Protein AF-A0A3N7D3X5-F1 (afdb_monomer_lite)

Foldseek 3Di:
DVVVVVVVVVVVVLVVLCVVQPPVRNLLSLLVVLLVQLVVLLVVLCVCCVPPVVSSVVSNVSSVVSNVSSCPCPPPPPLDFDPDPVQLVVCVVLVHHSRDSDRPDD

Radius of gyration: 21.01 Å; chains: 1; bounding box: 44×42×53 Å

Sequence (106 aa):
MFGILKNKLGIIAAKSLLSAYDTEELDAGKRIVSIIAGAYIFQRGIRAISKHPFLGIQETLLGGILLYNGAVGINKKIIRKPTELSDIRRNQIQGNDPDSAVPAFV

Structure (mmCIF, N/CA/C/O backbone):
data_AF-A0A3N7D3X5-F1
#
_entry.id   AF-A0A3N7D3X5-F1
#
loop_
_atom_site.group_PDB
_atom_site.id
_atom_site.type_symbol
_atom_site.label_atom_id
_atom_site.label_alt_id
_atom_site.label_comp_id
_atom_site.label_asym_id
_atom_site.label_entity_id
_atom_site.label_seq_id
_atom_site.pdbx_PDB_ins_code
_atom_site.Cartn_x
_atom_site.Cartn_y
_atom_site.Cartn_z
_atom_site.occupancy
_atom_site.B_iso_or_equiv
_atom_site.auth_seq_id
_atom_site.auth_comp_id
_atom_site.auth_asym_id
_atom_site.auth_atom_id
_atom_site.pdbx_PDB_model_num
ATOM 1 N N . MET A 1 1 ? -14.122 -26.709 11.574 1.00 48.88 1 MET A N 1
ATOM 2 C CA . MET A 1 1 ? -13.176 -27.185 10.529 1.00 48.88 1 MET A CA 1
ATOM 3 C C . MET A 1 1 ? -13.091 -26.282 9.289 1.00 48.88 1 MET A C 1
ATOM 5 O O . MET A 1 1 ? -11.998 -26.134 8.761 1.00 48.88 1 MET A O 1
ATOM 9 N N . PHE A 1 2 ? -14.165 -25.608 8.851 1.00 50.53 2 PHE A N 1
ATOM 10 C CA . PHE A 1 2 ? -14.157 -24.747 7.647 1.00 50.53 2 PHE A CA 1
ATOM 11 C C . PHE A 1 2 ? -13.205 -23.531 7.675 1.00 50.53 2 PHE A C 1
ATOM 13 O O . PHE A 1 2 ? -12.711 -23.124 6.626 1.00 50.53 2 PHE A O 1
ATOM 20 N N . GLY A 1 3 ? -12.906 -22.960 8.848 1.00 54.03 3 GLY A N 1
ATOM 21 C CA . GLY A 1 3 ? -11.979 -21.820 8.959 1.00 54.03 3 GLY A CA 1
ATOM 22 C C . GLY A 1 3 ? -10.525 -22.164 8.605 1.00 54.03 3 GLY A C 1
ATOM 23 O O . GLY A 1 3 ? -9.818 -21.350 8.020 1.00 54.03 3 GLY A O 1
ATOM 24 N N . ILE A 1 4 ? -10.099 -23.401 8.879 1.00 58.41 4 ILE A N 1
ATOM 25 C CA . ILE A 1 4 ? -8.727 -23.867 8.626 1.00 58.41 4 ILE A CA 1
ATOM 26 C C . ILE A 1 4 ? -8.487 -24.034 7.117 1.00 58.41 4 ILE A C 1
ATOM 28 O O . ILE A 1 4 ? -7.424 -23.672 6.615 1.00 58.41 4 ILE A O 1
ATOM 32 N N . LEU A 1 5 ? -9.495 -24.520 6.378 1.00 57.72 5 LEU A N 1
ATOM 33 C CA . LEU A 1 5 ? -9.431 -24.662 4.920 1.00 57.72 5 LEU A CA 1
ATOM 34 C C . LEU A 1 5 ? -9.363 -23.304 4.209 1.00 57.72 5 LEU A C 1
ATOM 36 O O . LEU A 1 5 ? -8.565 -23.141 3.289 1.00 57.72 5 LEU A O 1
ATOM 40 N N . LYS A 1 6 ? -10.151 -22.317 4.660 1.00 57.66 6 LYS A N 1
ATOM 41 C CA . LYS A 1 6 ? -10.127 -20.953 4.104 1.00 57.66 6 LYS A CA 1
ATOM 42 C C . LYS A 1 6 ? -8.774 -20.275 4.317 1.00 57.66 6 LYS A C 1
ATOM 44 O O . LYS A 1 6 ? -8.252 -19.671 3.386 1.00 57.66 6 LYS A O 1
ATOM 49 N N . ASN A 1 7 ? -8.174 -20.444 5.496 1.00 57.91 7 ASN A N 1
ATOM 50 C CA . ASN A 1 7 ? -6.838 -19.918 5.776 1.00 57.91 7 ASN A CA 1
ATOM 51 C C . ASN A 1 7 ? -5.770 -20.583 4.903 1.00 57.91 7 ASN A C 1
ATOM 53 O O . ASN A 1 7 ? -4.931 -19.886 4.343 1.00 57.91 7 ASN A O 1
ATOM 57 N N . LYS A 1 8 ? -5.823 -21.909 4.713 1.00 63.59 8 LYS A N 1
ATOM 58 C CA . LYS A 1 8 ? -4.892 -22.601 3.807 1.00 63.59 8 LYS A CA 1
ATOM 59 C C . LYS A 1 8 ? -5.045 -22.144 2.357 1.00 63.59 8 LYS A C 1
ATOM 61 O O . LYS A 1 8 ? -4.035 -21.892 1.714 1.00 63.59 8 LYS A O 1
ATOM 66 N N . LEU A 1 9 ? -6.273 -21.983 1.862 1.00 67.75 9 LEU A N 1
ATOM 67 C CA . LEU A 1 9 ? -6.528 -21.473 0.510 1.00 67.75 9 LEU A CA 1
ATOM 68 C C . LEU A 1 9 ? -6.047 -20.029 0.336 1.00 67.75 9 LEU A C 1
ATOM 70 O O . LEU A 1 9 ? -5.400 -19.729 -0.660 1.00 67.75 9 LEU A O 1
ATOM 74 N N . GLY A 1 10 ? -6.292 -19.160 1.320 1.00 70.31 10 GLY A N 1
ATOM 75 C CA . GLY A 1 10 ? -5.798 -17.783 1.305 1.00 70.31 10 GLY A CA 1
ATOM 76 C C . GLY A 1 10 ? -4.270 -17.707 1.303 1.00 70.31 10 GLY A C 1
ATOM 77 O O . GLY A 1 10 ? -3.696 -16.947 0.532 1.00 70.31 10 GLY A O 1
ATOM 78 N N . ILE A 1 11 ? -3.602 -18.545 2.102 1.00 70.50 11 ILE A N 1
ATOM 79 C CA . ILE A 1 11 ? -2.135 -18.626 2.149 1.00 70.50 11 ILE A CA 1
ATOM 80 C C . ILE A 1 11 ? -1.573 -19.187 0.839 1.00 70.50 11 ILE A C 1
ATOM 82 O O . ILE A 1 11 ? -0.569 -18.682 0.351 1.00 70.50 11 ILE A O 1
ATOM 86 N N . ILE A 1 12 ? -2.210 -20.199 0.247 1.00 71.12 12 ILE A N 1
ATOM 87 C CA . ILE A 1 12 ? -1.778 -20.786 -1.030 1.00 71.12 12 ILE A CA 1
ATOM 88 C C . ILE A 1 12 ? -1.966 -19.788 -2.176 1.00 71.12 12 ILE A C 1
ATOM 90 O O . ILE A 1 12 ? -1.053 -19.622 -2.977 1.00 71.12 12 ILE A O 1
ATOM 94 N N . ALA A 1 13 ? -3.091 -19.072 -2.222 1.00 68.50 13 ALA A N 1
ATOM 95 C CA . ALA A 1 13 ? -3.331 -18.024 -3.211 1.00 68.50 13 ALA A CA 1
ATOM 96 C C . ALA A 1 13 ? -2.344 -16.858 -3.048 1.00 68.50 13 ALA A C 1
ATOM 98 O O . ALA A 1 13 ? -1.743 -16.424 -4.026 1.00 68.50 13 ALA A O 1
ATOM 99 N N . ALA A 1 14 ? -2.099 -16.408 -1.813 1.00 63.94 14 ALA A N 1
ATOM 100 C CA . ALA A 1 14 ? -1.104 -15.379 -1.525 1.00 63.94 14 ALA A CA 1
ATOM 101 C C . ALA A 1 14 ? 0.309 -15.830 -1.916 1.00 63.94 14 ALA A C 1
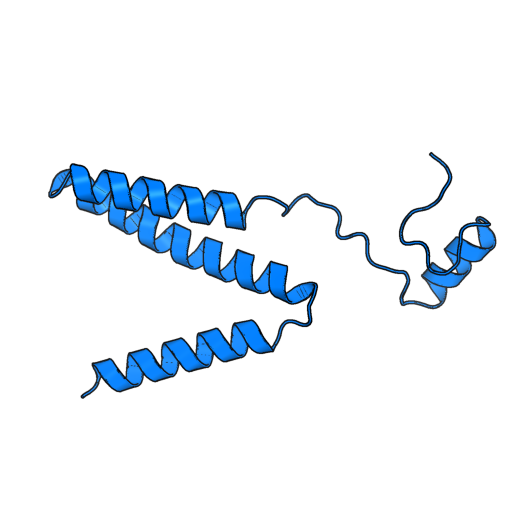ATOM 103 O O . ALA A 1 14 ? 1.052 -15.070 -2.525 1.00 63.94 14 ALA A O 1
ATOM 104 N N . LYS A 1 15 ? 0.674 -17.083 -1.624 1.00 65.00 15 LYS A N 1
ATOM 105 C CA . LYS A 1 15 ? 1.976 -17.653 -1.983 1.00 65.00 15 LYS A CA 1
ATOM 106 C C . LYS A 1 15 ? 2.124 -17.835 -3.495 1.00 65.00 15 LYS A C 1
ATOM 108 O O . LYS A 1 15 ? 3.202 -17.588 -4.013 1.00 65.00 15 LYS A O 1
ATOM 113 N N . SER A 1 16 ? 1.058 -18.212 -4.200 1.00 62.97 16 SER A N 1
ATOM 114 C CA . SER A 1 16 ? 1.037 -18.304 -5.665 1.00 62.97 16 SER A CA 1
ATOM 115 C C . SER A 1 16 ? 1.165 -16.930 -6.320 1.00 62.97 16 SER A C 1
ATOM 117 O O . SER A 1 16 ? 1.892 -16.798 -7.295 1.00 62.97 16 SER A O 1
ATOM 119 N N . LEU A 1 17 ? 0.510 -15.904 -5.765 1.00 59.72 17 LEU A N 1
ATOM 120 C CA . LEU A 1 17 ? 0.657 -14.518 -6.216 1.00 59.72 17 LEU A CA 1
ATOM 121 C C . LEU A 1 17 ? 2.061 -13.974 -5.932 1.00 59.72 17 LEU A C 1
ATOM 123 O O . LEU A 1 17 ? 2.624 -13.293 -6.774 1.00 59.72 17 LEU A O 1
ATOM 127 N N . LEU A 1 18 ? 2.653 -14.295 -4.778 1.00 55.75 18 LEU A N 1
ATOM 128 C CA . LEU A 1 18 ? 4.023 -13.886 -4.453 1.00 55.75 18 LEU A CA 1
ATOM 129 C C . LEU A 1 18 ? 5.090 -14.644 -5.253 1.00 55.75 18 LEU A C 1
ATOM 131 O O . LEU A 1 18 ? 6.148 -14.087 -5.510 1.00 55.75 18 LEU A O 1
ATOM 135 N N . SER A 1 19 ? 4.843 -15.908 -5.603 1.00 55.50 19 SER A N 1
ATOM 136 C CA . SER A 1 19 ? 5.818 -16.771 -6.282 1.00 55.50 19 SER A CA 1
ATOM 137 C C . SER A 1 19 ? 5.783 -16.655 -7.805 1.00 55.50 19 SER A C 1
ATOM 139 O O . SER A 1 19 ? 6.699 -17.155 -8.448 1.00 55.50 19 SER A O 1
ATOM 141 N N . ALA A 1 20 ? 4.743 -16.044 -8.377 1.00 53.78 20 ALA A N 1
ATOM 142 C CA . ALA A 1 20 ? 4.632 -15.808 -9.816 1.00 53.78 20 ALA A CA 1
ATOM 143 C C . ALA A 1 20 ? 5.412 -14.570 -10.293 1.00 53.78 20 ALA A C 1
ATOM 145 O O . ALA A 1 20 ? 5.463 -14.336 -11.490 1.00 53.78 20 ALA A O 1
ATOM 146 N N . TYR A 1 21 ? 5.981 -13.791 -9.368 1.00 49.00 21 TYR A N 1
ATOM 147 C CA . TYR A 1 21 ? 6.551 -12.479 -9.643 1.00 49.00 21 TYR A CA 1
ATOM 148 C C . TYR A 1 21 ? 8.086 -12.498 -9.440 1.00 49.00 21 TYR A C 1
ATOM 150 O O . TYR A 1 21 ? 8.577 -12.494 -8.309 1.00 49.00 21 TYR A O 1
ATOM 158 N N . ASP A 1 22 ? 8.845 -12.541 -10.541 1.00 45.25 22 ASP A N 1
ATOM 159 C CA . ASP A 1 22 ? 10.318 -12.618 -10.583 1.00 45.25 22 ASP A CA 1
ATOM 160 C C . ASP A 1 22 ? 10.974 -11.312 -10.096 1.00 45.25 22 ASP A C 1
ATOM 162 O O . ASP A 1 22 ? 10.743 -10.267 -10.672 1.00 45.25 22 ASP A O 1
ATOM 166 N N . THR A 1 23 ? 11.791 -11.352 -9.039 1.00 53.66 23 THR A N 1
ATOM 167 C CA . THR A 1 23 ? 12.599 -10.272 -8.395 1.00 53.66 23 THR A CA 1
ATOM 168 C C . THR A 1 23 ? 12.260 -8.763 -8.592 1.00 53.66 23 THR A C 1
ATOM 170 O O . THR A 1 23 ? 12.081 -8.094 -7.574 1.00 53.66 23 THR A O 1
ATOM 173 N N . GLU A 1 24 ? 12.140 -8.193 -9.800 1.00 52.06 24 GLU A N 1
ATOM 174 C CA . GLU A 1 24 ? 11.534 -6.857 -10.044 1.00 52.06 24 GLU A CA 1
ATOM 175 C C . GLU A 1 24 ? 10.009 -6.852 -9.852 1.00 52.06 24 GLU A C 1
ATOM 177 O O . GLU A 1 24 ? 9.412 -5.941 -9.277 1.00 52.06 24 GLU A O 1
ATOM 182 N N . GLU A 1 25 ? 9.372 -7.916 -10.308 1.00 53.25 25 GLU A N 1
ATOM 183 C CA . GLU A 1 25 ? 7.954 -8.174 -10.197 1.00 53.25 25 GLU A CA 1
ATOM 184 C C . GLU A 1 25 ? 7.558 -8.418 -8.721 1.00 53.25 25 GLU A C 1
ATOM 186 O O . GLU A 1 25 ? 6.464 -8.045 -8.282 1.00 53.25 25 GLU A O 1
ATOM 191 N N . LEU A 1 26 ? 8.470 -8.942 -7.894 1.00 54.44 26 LEU A N 1
ATOM 192 C CA . LEU A 1 26 ? 8.240 -9.148 -6.460 1.00 54.44 26 LEU A CA 1
ATOM 193 C C . LEU A 1 26 ? 7.869 -7.835 -5.736 1.00 54.44 26 LEU A C 1
ATOM 195 O O . LEU A 1 26 ? 7.127 -7.855 -4.750 1.00 54.44 26 LEU A O 1
ATOM 199 N N . ASP A 1 27 ? 8.354 -6.688 -6.225 1.00 70.25 27 ASP A N 1
ATOM 200 C CA . ASP A 1 27 ? 7.979 -5.366 -5.713 1.00 70.25 27 ASP A CA 1
ATOM 201 C C . ASP A 1 27 ? 6.542 -4.989 -6.116 1.00 70.25 27 ASP A C 1
ATOM 203 O O . ASP A 1 27 ? 5.770 -4.492 -5.295 1.00 70.25 27 ASP A O 1
ATOM 207 N N . ALA A 1 28 ? 6.124 -5.323 -7.342 1.00 73.81 28 ALA A N 1
ATOM 208 C CA . ALA A 1 28 ? 4.748 -5.132 -7.802 1.00 73.81 28 ALA A CA 1
ATOM 209 C C . ALA A 1 28 ? 3.751 -6.009 -7.023 1.00 73.81 28 ALA A C 1
ATOM 211 O O . ALA A 1 28 ? 2.718 -5.513 -6.567 1.00 73.81 28 ALA A O 1
ATOM 212 N N . GLY A 1 29 ? 4.082 -7.283 -6.786 1.00 77.50 29 GLY A N 1
ATOM 213 C CA . GLY A 1 29 ? 3.265 -8.189 -5.974 1.00 77.50 29 GLY A CA 1
ATOM 214 C C . GLY A 1 29 ? 3.088 -7.688 -4.536 1.00 77.50 29 GLY A C 1
ATOM 215 O O . GLY A 1 29 ? 1.967 -7.638 -4.021 1.00 77.50 29 GLY A O 1
ATOM 216 N N . LYS A 1 30 ? 4.172 -7.222 -3.898 1.00 79.88 30 LYS A N 1
ATOM 217 C CA . LYS A 1 30 ? 4.119 -6.601 -2.561 1.00 79.88 30 LYS A CA 1
ATOM 218 C C . LYS A 1 30 ? 3.228 -5.362 -2.536 1.00 79.88 30 LYS A C 1
ATOM 220 O O . LYS A 1 30 ? 2.443 -5.208 -1.601 1.00 79.88 30 LYS A O 1
ATOM 225 N N . ARG A 1 31 ? 3.299 -4.507 -3.562 1.00 83.25 31 ARG A N 1
ATOM 226 C CA . ARG A 1 31 ? 2.443 -3.316 -3.676 1.00 83.25 31 ARG A CA 1
ATOM 227 C C . ARG A 1 31 ? 0.972 -3.686 -3.787 1.00 83.25 31 ARG A C 1
ATOM 229 O O . ARG A 1 31 ? 0.166 -3.131 -3.048 1.00 83.25 31 ARG A O 1
ATOM 236 N N . ILE A 1 32 ? 0.622 -4.654 -4.636 1.00 86.56 32 ILE A N 1
ATOM 237 C CA . ILE A 1 32 ? -0.766 -5.118 -4.795 1.00 86.56 32 ILE A CA 1
ATOM 238 C C . ILE A 1 32 ? -1.312 -5.633 -3.461 1.00 86.56 32 ILE A C 1
ATOM 240 O O . ILE A 1 32 ? -2.391 -5.220 -3.031 1.00 86.56 32 ILE A O 1
ATOM 244 N N . VAL A 1 33 ? -0.551 -6.482 -2.766 1.00 88.94 33 VAL A N 1
ATOM 245 C CA . VAL A 1 33 ? -0.950 -6.997 -1.449 1.00 88.94 33 VAL A CA 1
ATOM 246 C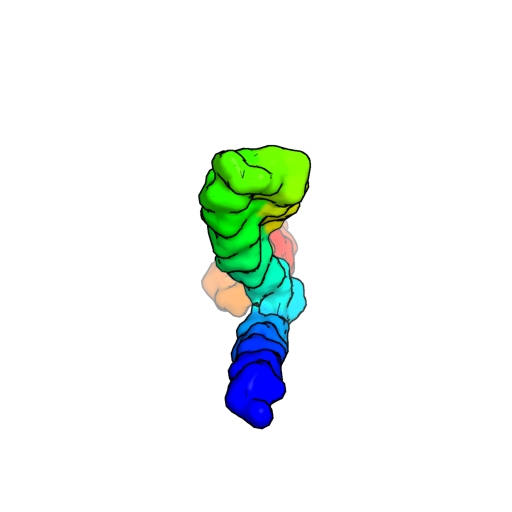 C . VAL A 1 33 ? -1.092 -5.858 -0.436 1.00 88.94 33 VAL A C 1
ATOM 248 O O . VAL A 1 33 ? -2.078 -5.826 0.298 1.00 88.94 33 VAL A O 1
ATOM 251 N N . SER A 1 34 ? -0.164 -4.896 -0.427 1.00 89.75 34 SER A N 1
ATOM 252 C CA . SER A 1 34 ? -0.213 -3.726 0.458 1.00 89.75 34 SER A CA 1
ATOM 253 C C . SER A 1 34 ? -1.439 -2.850 0.192 1.00 89.75 34 SER A C 1
ATOM 255 O O . SER A 1 34 ? -2.086 -2.407 1.136 1.00 89.75 34 SER A O 1
ATOM 257 N N . ILE A 1 35 ? -1.816 -2.649 -1.075 1.00 90.69 35 ILE A N 1
ATOM 258 C CA . ILE A 1 35 ? -3.007 -1.879 -1.453 1.00 90.69 35 ILE A CA 1
ATOM 259 C C . ILE A 1 35 ? -4.279 -2.597 -0.995 1.00 90.69 35 ILE A C 1
ATOM 261 O O . ILE A 1 35 ? -5.130 -1.981 -0.356 1.00 90.69 35 ILE A O 1
ATOM 265 N N . ILE A 1 36 ? -4.406 -3.898 -1.278 1.00 92.62 36 ILE A N 1
ATOM 266 C CA . ILE A 1 36 ? -5.597 -4.680 -0.915 1.00 92.62 36 ILE A CA 1
ATOM 267 C C . ILE A 1 36 ? -5.747 -4.756 0.610 1.00 92.62 36 ILE A C 1
ATOM 269 O O . ILE A 1 36 ? -6.819 -4.465 1.147 1.00 92.62 36 ILE A O 1
ATOM 273 N N . ALA A 1 37 ? -4.673 -5.115 1.318 1.00 92.06 37 ALA A N 1
ATOM 274 C CA . ALA A 1 37 ? -4.675 -5.186 2.776 1.00 92.06 37 ALA A CA 1
ATOM 275 C C . ALA A 1 37 ? -4.913 -3.805 3.401 1.00 92.06 37 ALA A C 1
ATOM 277 O O . ALA A 1 37 ? -5.726 -3.676 4.316 1.00 92.06 37 ALA A O 1
ATOM 278 N N . GLY A 1 38 ? -4.255 -2.773 2.870 1.00 95.19 38 GLY A N 1
ATOM 279 C CA . GLY A 1 38 ? -4.405 -1.390 3.302 1.00 95.19 38 GLY A CA 1
ATOM 280 C C . GLY A 1 38 ? -5.840 -0.895 3.162 1.00 95.19 38 GLY A C 1
ATOM 281 O O . GLY A 1 38 ? -6.401 -0.413 4.140 1.00 95.19 38 GLY A O 1
ATOM 282 N N . ALA A 1 39 ? -6.476 -1.098 2.006 1.00 95.81 39 ALA A N 1
ATOM 283 C CA . ALA A 1 39 ? -7.864 -0.701 1.767 1.00 95.81 39 ALA A CA 1
ATOM 284 C C . ALA A 1 39 ? -8.837 -1.390 2.736 1.00 95.81 39 ALA A C 1
ATOM 286 O O . ALA A 1 39 ? -9.692 -0.730 3.333 1.00 95.81 39 ALA A O 1
ATOM 287 N N . TYR A 1 40 ? -8.678 -2.702 2.940 1.00 95.62 40 TYR A N 1
ATOM 288 C CA . TYR A 1 40 ? -9.522 -3.466 3.857 1.00 95.62 40 TYR A CA 1
ATOM 289 C C . TYR A 1 40 ? -9.374 -2.997 5.312 1.00 95.62 40 TYR A C 1
ATOM 291 O O . TYR A 1 40 ? -10.374 -2.735 5.986 1.00 95.62 40 TYR A O 1
ATOM 299 N N . ILE A 1 41 ? -8.134 -2.866 5.798 1.00 93.88 41 ILE A N 1
ATOM 300 C CA . ILE A 1 41 ? -7.845 -2.441 7.175 1.00 93.88 41 ILE A CA 1
ATOM 301 C C . ILE A 1 41 ? -8.290 -0.990 7.393 1.00 93.88 41 ILE A C 1
ATOM 303 O O . ILE A 1 41 ? -8.905 -0.693 8.413 1.00 93.88 41 ILE A O 1
ATOM 307 N N . PHE A 1 42 ? -8.063 -0.105 6.421 1.00 95.12 42 PHE A N 1
ATOM 308 C CA . PHE A 1 42 ? -8.473 1.298 6.485 1.00 95.12 42 PHE A CA 1
ATOM 309 C C . PHE A 1 42 ? -9.996 1.442 6.587 1.00 95.12 42 PHE A C 1
ATOM 311 O O . PHE A 1 42 ? -10.508 2.112 7.484 1.00 95.12 42 PHE A O 1
ATOM 318 N N . GLN A 1 43 ? -10.739 0.750 5.715 1.00 96.06 43 GLN A N 1
ATOM 319 C CA . GLN A 1 43 ? -12.203 0.734 5.743 1.00 96.06 43 GLN A CA 1
ATOM 320 C C . GLN A 1 43 ? -12.738 0.179 7.069 1.00 96.06 43 GLN A C 1
ATOM 322 O O . GLN A 1 43 ? -13.709 0.704 7.624 1.00 96.06 43 GLN A O 1
ATOM 327 N N . ARG A 1 44 ? -12.127 -0.898 7.576 1.00 95.12 44 ARG A N 1
ATOM 328 C CA . ARG A 1 44 ? -12.484 -1.496 8.864 1.00 95.12 44 ARG A CA 1
ATOM 329 C C . ARG A 1 44 ? -12.224 -0.525 10.020 1.00 95.12 44 ARG A C 1
ATOM 331 O O . ARG A 1 44 ? -13.123 -0.346 10.840 1.00 95.12 44 ARG A O 1
ATOM 338 N N . GLY A 1 45 ? -11.072 0.144 10.024 1.00 93.81 45 GLY A N 1
ATOM 339 C CA . GLY A 1 45 ? -10.702 1.144 11.022 1.00 93.81 45 GLY A CA 1
ATOM 340 C C . GLY A 1 45 ? -11.709 2.287 11.089 1.00 93.81 45 GLY A C 1
ATOM 341 O O . GLY A 1 45 ? -12.255 2.546 12.159 1.00 93.81 45 GLY A O 1
ATOM 342 N N . ILE A 1 46 ? -12.067 2.877 9.940 1.00 95.81 46 ILE A N 1
ATOM 343 C CA . ILE A 1 46 ? -13.083 3.943 9.861 1.00 95.81 46 ILE A CA 1
ATOM 344 C C . ILE A 1 46 ? -14.413 3.494 10.476 1.00 95.81 46 ILE A C 1
ATOM 346 O O . ILE A 1 46 ? -15.019 4.223 11.260 1.00 95.81 46 ILE A O 1
ATOM 350 N N . ARG A 1 47 ? -14.869 2.273 10.163 1.00 95.06 47 ARG A N 1
ATOM 351 C CA . ARG A 1 47 ? -16.111 1.722 10.733 1.00 95.06 47 ARG A CA 1
ATOM 352 C C . ARG A 1 47 ? -16.005 1.506 12.246 1.00 95.06 47 ARG A C 1
ATOM 354 O O . ARG A 1 47 ? -16.986 1.716 12.961 1.00 95.06 47 ARG A O 1
ATOM 361 N N . ALA A 1 48 ? -14.833 1.101 12.731 1.00 94.62 48 ALA A N 1
ATOM 362 C CA . ALA A 1 48 ? -14.582 0.810 14.137 1.00 94.62 48 ALA A CA 1
ATOM 363 C C . ALA A 1 48 ? -14.444 2.066 15.015 1.00 94.62 48 ALA A C 1
ATOM 365 O O . ALA A 1 48 ? -14.757 1.972 16.201 1.00 94.62 48 ALA A O 1
ATOM 366 N N . ILE A 1 49 ? -14.066 3.232 14.465 1.00 93.38 49 ILE A N 1
ATOM 367 C CA . ILE A 1 49 ? -13.883 4.487 15.232 1.00 93.38 49 ILE A CA 1
ATOM 368 C C . ILE A 1 49 ? -15.115 4.831 16.080 1.00 93.38 49 ILE A C 1
ATOM 370 O O . ILE A 1 49 ? -14.975 5.238 17.229 1.00 93.38 49 ILE A O 1
ATOM 374 N N . SER A 1 50 ? -16.319 4.614 15.542 1.00 93.38 50 SER A N 1
ATOM 375 C CA . SER A 1 50 ? -17.581 4.913 16.237 1.00 93.38 50 SER A CA 1
ATOM 376 C C . SER A 1 50 ? -17.788 4.124 17.538 1.00 93.38 50 SER A C 1
ATOM 378 O O . SER A 1 50 ? -18.451 4.613 18.448 1.00 93.38 50 SER A O 1
ATOM 380 N N . LYS A 1 51 ? -17.237 2.906 17.634 1.00 94.94 51 LYS A N 1
ATOM 381 C CA . LYS A 1 51 ? -17.424 1.998 18.782 1.00 94.94 51 LYS A CA 1
ATOM 382 C C . LYS A 1 51 ? -16.172 1.877 19.644 1.00 94.94 51 LYS A C 1
ATOM 384 O O . LYS A 1 51 ? -16.258 1.790 20.863 1.00 94.94 51 LYS A O 1
ATOM 389 N N . HIS A 1 52 ? -15.010 1.857 19.002 1.00 95.12 52 HIS A N 1
ATOM 390 C CA . HIS A 1 52 ? -13.705 1.673 19.621 1.00 95.12 52 HIS A CA 1
ATOM 391 C C . HIS A 1 52 ? -12.741 2.714 19.039 1.00 95.12 52 HIS A C 1
ATOM 393 O O . HIS A 1 52 ? -11.966 2.386 18.141 1.00 95.12 52 HIS A O 1
ATOM 399 N N . PRO A 1 53 ? -12.778 3.971 19.518 1.00 92.38 53 PRO A N 1
ATOM 400 C CA . PRO A 1 53 ? -12.076 5.084 18.878 1.00 92.38 53 PRO A CA 1
ATOM 401 C C . PRO A 1 53 ? -10.563 4.868 18.809 1.00 92.38 53 PRO A C 1
ATOM 403 O O . PRO A 1 53 ? -9.979 5.017 17.742 1.00 92.38 53 PRO A O 1
ATOM 406 N N . PHE A 1 54 ? -9.930 4.425 19.900 1.00 95.44 54 PHE A N 1
ATOM 407 C CA . PHE A 1 54 ? -8.488 4.149 19.913 1.00 95.44 54 PHE A CA 1
ATOM 408 C C . PHE A 1 54 ? -8.084 3.061 18.911 1.00 95.44 54 PHE A C 1
ATOM 410 O O . PHE A 1 54 ? -7.147 3.250 18.138 1.00 95.44 54 PHE A O 1
ATOM 417 N N . LEU A 1 55 ? -8.809 1.941 18.892 1.00 92.75 55 LEU A N 1
ATOM 418 C CA . LEU A 1 55 ? -8.512 0.818 18.001 1.00 92.75 55 LEU A CA 1
ATOM 419 C C . LEU A 1 55 ? -8.813 1.177 16.538 1.00 92.75 55 LEU A C 1
ATOM 421 O O . LEU A 1 55 ? -8.020 0.879 15.652 1.00 92.75 55 LEU A O 1
ATOM 425 N N . GLY A 1 56 ? -9.912 1.890 16.292 1.00 93.75 56 GLY A N 1
ATOM 426 C CA . GLY A 1 56 ? -10.277 2.385 14.968 1.00 93.75 56 GLY A CA 1
ATOM 427 C C . GLY A 1 56 ? -9.259 3.378 14.407 1.00 93.75 56 GLY A C 1
ATOM 428 O O . GLY A 1 56 ? -8.918 3.287 13.230 1.00 93.75 56 GLY A O 1
ATOM 429 N N . ILE A 1 57 ? -8.713 4.278 15.233 1.00 96.06 57 ILE A N 1
ATOM 430 C CA . ILE A 1 57 ? -7.633 5.192 14.828 1.00 96.06 57 ILE A CA 1
ATOM 431 C C . ILE A 1 57 ? -6.369 4.404 14.465 1.00 96.06 57 ILE A C 1
ATOM 433 O O . ILE A 1 57 ? -5.782 4.662 13.417 1.00 96.06 57 ILE A O 1
ATOM 437 N N . GLN A 1 58 ? -5.971 3.419 15.278 1.00 94.44 58 GLN A N 1
ATOM 438 C CA . GLN A 1 58 ? -4.808 2.572 14.983 1.00 94.44 58 GLN A CA 1
ATOM 439 C C . GLN A 1 58 ? -4.974 1.800 13.668 1.00 94.44 58 GLN A C 1
ATOM 441 O O . GLN A 1 58 ? -4.073 1.818 12.832 1.00 94.44 58 GLN A O 1
ATOM 446 N N . GLU A 1 59 ? -6.129 1.162 13.455 1.00 92.31 59 GLU A N 1
ATOM 447 C CA . GLU A 1 59 ? -6.434 0.446 12.211 1.00 92.31 59 GLU A CA 1
ATOM 448 C C . GLU A 1 59 ? -6.458 1.405 11.009 1.00 92.31 59 GLU A C 1
ATOM 450 O O . GLU A 1 59 ? -5.893 1.101 9.961 1.00 92.31 59 GLU A O 1
ATOM 455 N N . THR A 1 60 ? -7.030 2.600 11.164 1.00 95.62 60 THR A N 1
ATOM 456 C CA . THR A 1 60 ? -7.053 3.617 10.101 1.00 95.62 60 THR A CA 1
ATOM 457 C C . THR A 1 60 ? -5.638 4.078 9.743 1.00 95.62 60 THR A C 1
ATOM 459 O O . THR A 1 60 ? -5.287 4.132 8.568 1.00 95.62 60 THR A O 1
ATOM 462 N N . LEU A 1 61 ? -4.783 4.347 10.732 1.00 95.50 61 LEU A N 1
ATOM 463 C CA . LEU A 1 61 ? -3.385 4.713 10.489 1.00 95.50 61 LEU A CA 1
ATOM 464 C C . LEU A 1 61 ? -2.613 3.577 9.811 1.00 95.50 61 LEU A C 1
ATOM 466 O O . LEU A 1 61 ? -1.925 3.813 8.820 1.00 95.50 61 LEU A O 1
ATOM 470 N N . LEU A 1 62 ? -2.767 2.341 10.291 1.00 94.25 62 LEU A N 1
ATOM 471 C CA . LEU A 1 62 ? -2.113 1.169 9.709 1.00 94.25 62 LEU A CA 1
ATOM 472 C C . LEU A 1 62 ? -2.530 0.954 8.248 1.00 94.25 62 LEU A C 1
ATOM 474 O O . LEU A 1 62 ? -1.677 0.766 7.379 1.00 94.25 62 LEU A O 1
ATOM 478 N N . GLY A 1 63 ? -3.833 1.015 7.967 1.00 93.12 63 GLY A N 1
ATOM 479 C CA . GLY A 1 63 ? -4.361 0.908 6.610 1.00 93.12 63 GLY A CA 1
ATOM 480 C C . GLY A 1 63 ? -3.850 2.028 5.700 1.00 93.12 63 GLY A C 1
ATOM 481 O O . GLY A 1 63 ? -3.450 1.765 4.568 1.00 93.12 63 GLY A O 1
ATOM 482 N N . GLY A 1 64 ? -3.776 3.258 6.216 1.00 92.12 64 GLY A N 1
ATOM 483 C CA . GLY A 1 64 ? -3.241 4.412 5.494 1.00 92.12 64 GLY A CA 1
ATOM 484 C C . GLY A 1 64 ? -1.759 4.258 5.147 1.00 92.12 64 GLY A C 1
ATOM 485 O O . GLY A 1 64 ? -1.367 4.515 4.012 1.00 92.12 64 GLY A O 1
ATOM 486 N N . ILE A 1 65 ? -0.943 3.763 6.082 1.00 92.12 65 ILE A N 1
ATOM 487 C CA . ILE A 1 65 ? 0.484 3.481 5.854 1.00 92.12 65 ILE A CA 1
ATOM 488 C C . ILE A 1 65 ? 0.665 2.390 4.791 1.00 92.12 65 ILE A C 1
ATOM 490 O O . ILE A 1 65 ? 1.530 2.510 3.925 1.00 92.12 65 ILE A O 1
ATOM 494 N N . LEU A 1 66 ? -0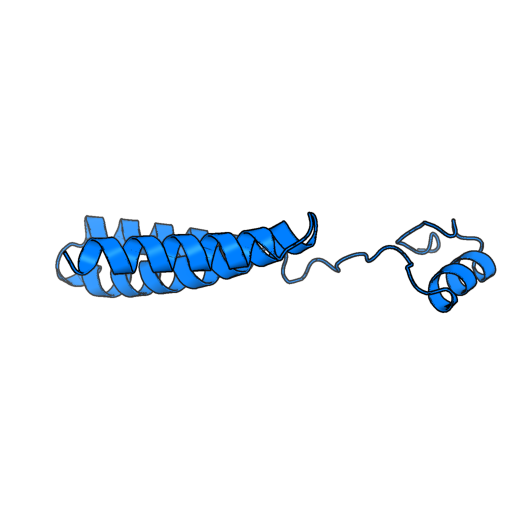.149 1.332 4.820 1.00 91.44 66 LEU A N 1
ATOM 495 C CA . LEU A 1 66 ? -0.104 0.267 3.813 1.00 91.44 66 LEU A CA 1
ATOM 496 C C . LEU A 1 66 ? -0.500 0.770 2.419 1.00 91.44 66 LEU A C 1
ATOM 498 O O . LEU A 1 66 ? 0.160 0.430 1.435 1.00 91.44 66 LEU A O 1
ATOM 502 N N . LEU A 1 67 ? -1.531 1.611 2.328 1.00 92.69 67 LEU A N 1
ATOM 503 C CA . LEU A 1 67 ? -1.918 2.259 1.075 1.00 92.69 67 LEU A CA 1
ATOM 504 C C . LEU A 1 67 ? -0.810 3.180 0.558 1.00 92.69 67 LEU A C 1
ATOM 506 O O . LEU A 1 67 ? -0.463 3.107 -0.617 1.00 92.69 67 LEU A O 1
ATOM 510 N N . TYR A 1 68 ? -0.216 3.992 1.434 1.00 88.44 68 TYR A N 1
ATOM 511 C CA . TYR A 1 68 ? 0.903 4.864 1.087 1.00 88.44 68 TYR A CA 1
ATOM 512 C C . TYR A 1 68 ? 2.091 4.060 0.553 1.00 88.44 68 TYR A C 1
ATOM 514 O O . TYR A 1 68 ? 2.568 4.337 -0.540 1.00 88.44 68 TYR A O 1
ATOM 522 N N . ASN A 1 69 ? 2.519 3.010 1.257 1.00 86.06 69 ASN A N 1
ATOM 523 C CA . ASN A 1 69 ? 3.627 2.163 0.810 1.00 86.06 69 ASN A CA 1
ATOM 524 C C . ASN A 1 69 ? 3.319 1.414 -0.493 1.00 86.06 69 ASN A C 1
ATOM 526 O O . ASN A 1 69 ? 4.210 1.228 -1.314 1.00 86.06 69 ASN A O 1
ATOM 530 N N . GLY A 1 70 ? 2.066 1.004 -0.701 1.00 85.25 70 GLY A N 1
ATOM 531 C CA . GLY A 1 70 ? 1.640 0.380 -1.952 1.00 85.25 70 GLY A CA 1
ATOM 532 C C . GLY A 1 70 ? 1.591 1.356 -3.133 1.00 85.25 70 GLY A C 1
ATOM 533 O O . GLY A 1 70 ? 1.852 0.958 -4.267 1.00 85.25 70 GLY A O 1
ATOM 534 N N . ALA A 1 71 ? 1.278 2.629 -2.873 1.00 84.44 71 ALA A N 1
ATOM 535 C CA . ALA A 1 71 ? 1.178 3.675 -3.888 1.00 84.44 71 ALA A CA 1
ATOM 536 C C . ALA A 1 71 ? 2.519 4.368 -4.194 1.00 84.44 71 ALA A C 1
ATOM 538 O O . ALA A 1 71 ? 2.752 4.836 -5.313 1.00 84.44 71 ALA A O 1
ATOM 539 N N . VAL A 1 72 ? 3.420 4.439 -3.214 1.00 82.12 72 VAL A N 1
ATOM 540 C CA . VAL A 1 72 ? 4.754 5.013 -3.387 1.00 82.12 72 VAL A CA 1
ATOM 541 C C . VAL A 1 72 ? 5.528 4.204 -4.424 1.00 82.12 72 VAL A C 1
ATOM 543 O O . VAL A 1 72 ? 5.652 2.987 -4.349 1.00 82.12 72 VAL A O 1
ATOM 546 N N . GLY A 1 73 ? 6.064 4.906 -5.422 1.00 65.00 73 GLY A N 1
ATOM 547 C CA . GLY A 1 73 ? 6.820 4.285 -6.506 1.00 65.00 73 GLY A CA 1
ATOM 548 C C . GLY A 1 73 ? 5.978 3.798 -7.685 1.00 65.00 73 GLY A C 1
ATOM 549 O O . GLY A 1 73 ? 6.572 3.283 -8.629 1.00 65.00 73 GLY A O 1
ATOM 550 N N . ILE A 1 74 ? 4.649 4.000 -7.701 1.00 67.31 74 ILE A N 1
ATOM 551 C CA . ILE A 1 74 ? 3.828 3.815 -8.920 1.00 67.31 74 ILE A CA 1
ATOM 552 C C . ILE A 1 74 ? 4.353 4.701 -10.062 1.00 67.31 74 ILE A C 1
ATOM 554 O O . ILE A 1 74 ? 4.434 4.260 -11.202 1.00 67.31 74 ILE A O 1
ATOM 558 N N . ASN A 1 75 ? 4.788 5.923 -9.741 1.00 59.75 75 ASN A N 1
ATOM 559 C CA . ASN A 1 75 ? 5.317 6.877 -10.721 1.00 59.75 75 ASN A CA 1
ATOM 560 C C . ASN A 1 75 ? 6.821 6.730 -10.995 1.00 59.75 75 ASN A C 1
ATOM 562 O O . ASN A 1 75 ? 7.361 7.484 -11.806 1.00 59.75 75 ASN A O 1
ATOM 566 N N . LYS A 1 76 ? 7.534 5.804 -10.334 1.00 59.62 76 LYS A N 1
ATOM 567 C CA . LYS A 1 76 ? 8.918 5.532 -10.734 1.00 59.62 76 LYS A CA 1
ATOM 568 C C . LYS A 1 76 ? 8.854 4.862 -12.101 1.00 59.62 76 LYS A C 1
ATOM 570 O O . LYS A 1 76 ? 8.313 3.765 -12.210 1.00 59.62 76 LYS A O 1
ATOM 575 N N . LYS A 1 77 ? 9.399 5.521 -13.133 1.00 53.97 77 LYS A N 1
ATOM 576 C CA . LYS A 1 77 ? 9.685 4.872 -14.418 1.00 53.97 77 LYS A CA 1
ATOM 577 C C . LYS A 1 77 ? 10.442 3.590 -14.093 1.00 53.97 77 LYS A C 1
ATOM 579 O O . LYS A 1 77 ? 11.552 3.660 -13.570 1.00 53.97 77 LYS A O 1
ATOM 584 N N . ILE A 1 78 ? 9.824 2.444 -14.361 1.00 56.25 78 ILE A N 1
ATOM 585 C CA . ILE A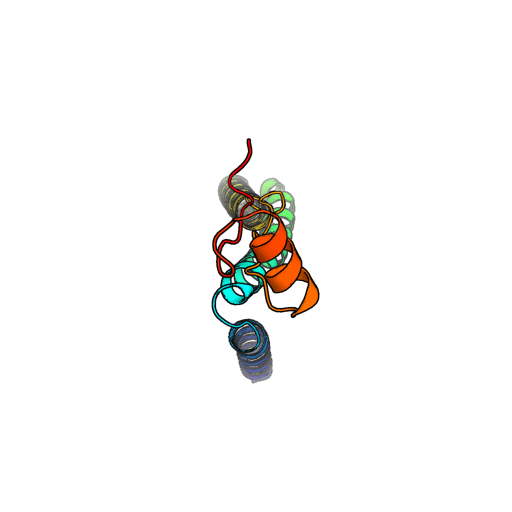 1 78 ? 10.536 1.173 -14.379 1.00 56.25 78 ILE A CA 1
ATOM 586 C C . ILE A 1 78 ? 11.522 1.336 -15.528 1.00 56.25 78 ILE A C 1
ATOM 588 O O . ILE A 1 78 ? 11.118 1.354 -16.693 1.00 56.25 78 ILE A O 1
ATOM 592 N N . ILE A 1 79 ? 12.784 1.606 -15.199 1.00 58.41 79 ILE A N 1
ATOM 593 C CA . ILE A 1 79 ? 13.834 1.724 -16.199 1.00 58.41 79 ILE A CA 1
ATOM 594 C C . ILE A 1 79 ? 14.108 0.293 -16.648 1.00 58.41 79 ILE A C 1
ATOM 596 O O . ILE A 1 79 ? 14.906 -0.418 -16.047 1.00 58.41 79 ILE A O 1
ATOM 600 N N . ARG A 1 80 ? 13.339 -0.167 -17.636 1.00 61.28 80 ARG A N 1
ATOM 601 C CA . ARG A 1 80 ? 13.485 -1.516 -18.167 1.00 61.28 80 ARG A CA 1
ATOM 602 C C . ARG A 1 80 ? 14.807 -1.595 -18.905 1.00 61.28 80 ARG A C 1
ATOM 604 O O . ARG A 1 80 ? 15.092 -0.756 -19.760 1.00 61.28 80 ARG A O 1
ATOM 611 N N . LYS A 1 81 ? 15.598 -2.611 -18.573 1.00 69.50 81 LYS A N 1
ATOM 612 C CA . LYS A 1 81 ? 16.798 -2.928 -19.339 1.00 69.50 81 LYS A CA 1
ATOM 613 C C . LYS A 1 81 ? 16.372 -3.294 -20.776 1.00 69.50 81 LYS A C 1
ATOM 615 O O . LYS A 1 81 ? 15.365 -3.998 -20.927 1.00 69.50 81 LYS A O 1
ATOM 620 N N . PRO A 1 82 ? 17.085 -2.825 -21.815 1.00 71.44 82 PRO A N 1
ATOM 621 C CA . PRO A 1 82 ? 16.815 -3.216 -23.194 1.00 71.44 82 PRO A CA 1
ATOM 622 C C . PRO A 1 82 ? 16.829 -4.742 -23.309 1.00 71.44 82 PRO A C 1
ATOM 624 O O . PRO A 1 82 ? 17.837 -5.381 -23.023 1.00 71.44 82 PRO A O 1
ATOM 627 N N . THR A 1 83 ? 15.696 -5.333 -23.676 1.00 76.19 83 THR A N 1
ATOM 628 C CA . THR A 1 83 ? 15.569 -6.787 -23.891 1.00 76.19 83 THR A CA 1
ATOM 629 C C . THR A 1 83 ? 15.257 -7.106 -25.346 1.00 76.19 83 THR A C 1
ATOM 631 O O . THR A 1 83 ? 15.630 -8.169 -25.837 1.00 76.19 83 THR A O 1
ATOM 634 N N . GLU A 1 84 ? 14.643 -6.169 -26.073 1.00 81.25 84 GLU A N 1
ATOM 635 C CA . GLU A 1 84 ? 14.431 -6.298 -27.506 1.00 81.25 84 GLU A CA 1
ATOM 636 C C . GLU A 1 84 ? 15.670 -5.876 -28.309 1.00 81.25 84 GLU A C 1
ATOM 638 O O . GLU A 1 84 ? 16.350 -4.891 -28.013 1.00 81.25 84 GLU A O 1
ATOM 643 N N . LEU A 1 85 ? 15.928 -6.594 -29.405 1.00 79.19 85 LEU A N 1
ATOM 644 C CA . LEU A 1 85 ? 16.996 -6.284 -30.367 1.00 79.19 85 LEU A CA 1
ATOM 645 C C . LEU A 1 85 ? 16.884 -4.872 -30.965 1.00 79.19 85 LEU A C 1
ATOM 647 O O . LEU A 1 85 ? 17.892 -4.306 -31.388 1.00 79.19 85 LEU A O 1
ATOM 651 N N . SER A 1 86 ? 15.667 -4.333 -31.052 1.00 81.06 86 SER A N 1
ATOM 652 C CA . SER A 1 86 ? 15.354 -2.960 -31.462 1.00 81.06 86 SER A CA 1
ATOM 653 C C . SER A 1 86 ? 15.913 -1.938 -30.468 1.00 81.06 86 SER A C 1
ATOM 655 O O . SER A 1 86 ? 16.590 -0.999 -30.887 1.00 81.06 86 SER A O 1
ATOM 657 N N . ASP A 1 87 ? 15.689 -2.148 -29.170 1.00 76.06 87 ASP A N 1
ATOM 658 C CA . ASP A 1 87 ? 16.136 -1.258 -28.094 1.00 76.06 87 ASP A CA 1
ATOM 659 C C . ASP A 1 87 ? 17.658 -1.288 -27.931 1.00 76.06 87 ASP A C 1
ATOM 661 O O . ASP A 1 87 ? 18.296 -0.237 -27.857 1.00 76.06 87 ASP A O 1
ATOM 665 N N . ILE A 1 88 ? 18.255 -2.484 -27.983 1.00 79.81 88 ILE A N 1
ATOM 666 C CA . ILE A 1 88 ? 19.713 -2.661 -27.929 1.00 79.81 88 ILE A CA 1
ATOM 667 C C . ILE A 1 88 ? 20.375 -1.935 -29.109 1.00 79.81 88 ILE A C 1
ATOM 669 O O . ILE A 1 88 ? 21.317 -1.164 -28.919 1.00 79.81 88 ILE A O 1
ATOM 673 N N . ARG A 1 89 ? 19.849 -2.106 -30.335 1.00 79.12 89 ARG A N 1
ATOM 674 C CA . ARG A 1 89 ? 20.363 -1.387 -31.516 1.00 79.12 89 ARG A CA 1
ATOM 675 C C . ARG A 1 89 ? 20.199 0.118 -31.389 1.00 79.12 89 ARG A C 1
ATOM 677 O O . ARG A 1 89 ? 21.082 0.860 -31.808 1.00 79.12 89 ARG A O 1
ATOM 684 N N . ARG A 1 90 ? 19.086 0.581 -30.826 1.00 79.31 90 ARG A N 1
ATOM 685 C CA . ARG A 1 90 ? 18.843 2.009 -30.619 1.00 79.31 90 ARG A CA 1
ATOM 686 C C . ARG A 1 90 ? 19.877 2.616 -29.669 1.00 79.31 90 ARG A C 1
ATOM 688 O O . ARG A 1 90 ? 20.395 3.687 -29.977 1.00 79.31 90 ARG A O 1
ATOM 695 N N . ASN A 1 91 ? 20.237 1.913 -28.595 1.00 76.75 91 ASN A N 1
ATOM 696 C CA . ASN A 1 91 ? 21.319 2.319 -27.696 1.00 76.75 91 ASN A CA 1
ATOM 697 C C . ASN A 1 91 ? 22.682 2.343 -28.397 1.00 76.75 91 ASN A C 1
ATOM 699 O O . ASN A 1 91 ? 23.401 3.334 -28.284 1.00 76.75 91 ASN A O 1
ATOM 703 N N . GLN A 1 92 ? 22.997 1.308 -29.184 1.00 79.19 92 GLN A N 1
ATOM 704 C CA . GLN A 1 92 ? 24.242 1.237 -29.957 1.00 79.19 92 GLN A CA 1
ATOM 705 C C . GLN A 1 92 ? 24.370 2.382 -30.974 1.00 79.19 92 GLN A C 1
ATOM 707 O O . GLN A 1 92 ? 25.432 2.987 -31.076 1.00 79.19 92 GLN A O 1
ATOM 712 N N . ILE A 1 93 ? 23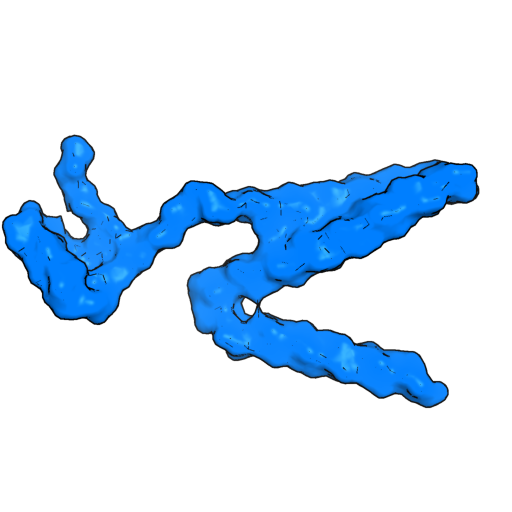.291 2.722 -31.693 1.00 81.25 93 ILE A N 1
ATOM 713 C CA . ILE A 1 93 ? 23.264 3.846 -32.651 1.00 81.25 93 ILE A CA 1
ATOM 714 C C . ILE A 1 93 ? 23.491 5.183 -31.938 1.00 81.25 93 ILE A C 1
ATOM 716 O O . ILE A 1 93 ? 24.104 6.089 -32.496 1.00 81.25 93 ILE A O 1
ATOM 720 N N . GLN A 1 94 ? 23.005 5.307 -30.705 1.00 76.06 94 GLN A N 1
ATOM 721 C CA . GLN A 1 94 ? 23.202 6.497 -29.885 1.00 76.06 94 GLN A CA 1
ATOM 722 C C . GLN A 1 94 ? 24.590 6.548 -29.231 1.00 76.06 94 GLN A C 1
ATOM 724 O O . GLN A 1 94 ? 24.924 7.566 -28.644 1.00 76.06 94 GLN A O 1
ATOM 729 N N . GLY A 1 95 ? 25.412 5.496 -29.324 1.00 76.31 95 GLY A N 1
ATOM 730 C CA . GLY A 1 95 ? 26.703 5.426 -28.632 1.00 76.31 95 GLY A CA 1
ATOM 731 C C . GLY A 1 95 ? 26.582 5.205 -27.120 1.00 76.31 95 GLY A C 1
ATOM 732 O O . GLY A 1 95 ? 27.556 5.397 -26.395 1.00 76.31 95 GLY A O 1
ATOM 733 N N . ASN A 1 96 ? 25.399 4.804 -26.641 1.00 76.69 96 ASN A N 1
ATOM 734 C CA . ASN A 1 96 ? 25.203 4.366 -25.263 1.00 76.69 96 ASN A CA 1
ATOM 735 C C . ASN A 1 96 ? 25.667 2.916 -25.108 1.00 76.69 96 ASN A C 1
ATOM 737 O O . ASN A 1 96 ? 25.685 2.149 -26.074 1.00 76.69 96 ASN A O 1
ATOM 741 N N . ASP A 1 97 ? 25.979 2.520 -23.874 1.00 76.81 97 ASP A N 1
ATOM 742 C CA . ASP A 1 97 ? 26.175 1.109 -23.549 1.00 76.81 97 ASP A CA 1
ATOM 743 C C . ASP A 1 97 ? 24.914 0.313 -23.978 1.00 76.81 97 ASP A C 1
ATOM 745 O O . ASP A 1 97 ? 23.798 0.712 -23.618 1.00 76.81 97 ASP A O 1
ATOM 749 N N . PRO A 1 98 ? 25.056 -0.766 -24.782 1.00 70.19 98 PRO A N 1
ATOM 750 C CA . PRO A 1 98 ? 23.936 -1.598 -25.233 1.00 70.19 98 PRO A CA 1
ATOM 751 C C . PRO A 1 98 ? 23.083 -2.136 -24.079 1.00 70.19 98 PRO A C 1
ATOM 753 O O . PRO A 1 98 ? 21.879 -2.323 -24.255 1.00 70.19 98 PRO A O 1
ATOM 756 N N . AS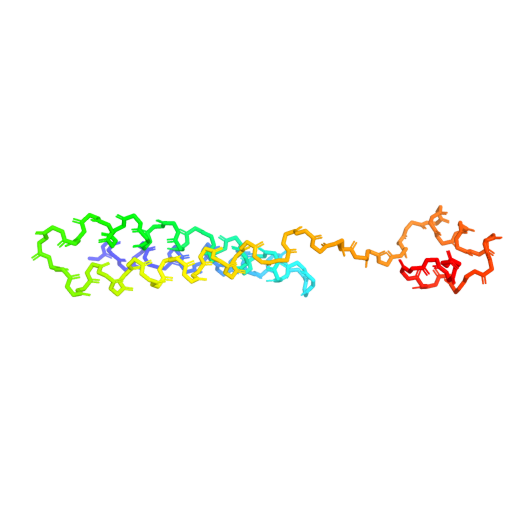P A 1 99 ? 23.684 -2.303 -22.902 1.00 69.31 99 ASP A N 1
ATOM 757 C CA . ASP A 1 99 ? 23.034 -2.774 -21.685 1.00 69.31 99 ASP A CA 1
ATOM 758 C C . ASP A 1 99 ? 22.511 -1.636 -20.791 1.00 69.31 99 ASP A C 1
ATOM 760 O O . ASP A 1 99 ? 21.845 -1.904 -19.783 1.00 69.31 99 ASP A O 1
ATOM 764 N N . SER A 1 100 ? 22.785 -0.371 -21.130 1.00 66.75 100 SER A N 1
ATOM 765 C CA . SER A 1 100 ? 22.329 0.770 -20.336 1.00 66.75 100 SER A CA 1
ATOM 766 C C . SER A 1 100 ? 20.826 0.966 -20.463 1.00 66.75 100 SER A C 1
ATOM 768 O O . SER A 1 100 ? 20.251 1.057 -21.547 1.00 66.75 100 SER A O 1
ATOM 770 N N . ALA A 1 101 ? 20.184 1.109 -19.311 1.00 63.66 101 ALA A N 1
ATOM 771 C CA . ALA A 1 101 ? 18.757 1.361 -19.215 1.00 63.66 101 ALA A CA 1
ATOM 772 C C . ALA A 1 101 ? 18.405 2.856 -19.428 1.00 63.66 101 ALA A C 1
ATOM 774 O O . ALA A 1 101 ? 17.235 3.205 -19.581 1.00 63.66 101 ALA A O 1
ATOM 775 N N . VAL A 1 102 ? 19.404 3.752 -19.468 1.00 59.22 102 VAL A N 1
ATOM 776 C CA . VAL A 1 102 ? 19.219 5.204 -19.645 1.00 59.22 102 VAL A CA 1
ATOM 777 C C . VAL A 1 102 ? 20.109 5.717 -20.783 1.00 59.22 102 VAL A C 1
ATOM 779 O O . VAL A 1 102 ? 21.298 5.383 -20.809 1.00 59.22 102 VAL A O 1
ATOM 782 N N . PRO A 1 103 ? 19.590 6.543 -21.710 1.00 55.97 103 PRO A N 1
ATOM 783 C CA . PRO A 1 103 ? 20.446 7.224 -22.667 1.00 55.97 103 PRO A CA 1
ATOM 784 C C . PRO A 1 103 ? 21.345 8.240 -21.947 1.00 55.97 103 PRO A C 1
ATOM 786 O O . PRO A 1 103 ? 20.860 9.008 -21.121 1.00 55.97 103 PRO A O 1
ATOM 789 N N . ALA A 1 104 ? 22.649 8.242 -22.242 1.00 55.59 104 ALA A N 1
ATOM 790 C CA . ALA A 1 104 ? 23.643 9.056 -21.533 1.00 55.59 104 ALA A CA 1
ATOM 791 C C . ALA A 1 104 ? 23.548 10.563 -21.838 1.00 55.59 104 ALA A C 1
ATOM 793 O O . ALA A 1 104 ? 24.168 11.370 -21.149 1.00 55.59 104 ALA A O 1
ATOM 794 N N . PHE A 1 105 ? 22.766 10.951 -22.845 1.00 52.47 105 PHE A N 1
ATOM 795 C CA . PHE A 1 105 ? 22.580 12.346 -23.234 1.00 52.47 105 PHE A CA 1
ATOM 796 C C . PHE A 1 105 ? 21.358 12.926 -22.515 1.00 52.47 105 PHE A C 1
ATOM 798 O O . PHE A 1 105 ? 20.231 12.838 -23.008 1.00 52.47 105 PHE A O 1
ATOM 805 N N . VAL A 1 106 ? 21.606 13.476 -21.323 1.00 48.16 106 VAL A N 1
ATOM 806 C CA . VAL A 1 106 ? 20.848 14.626 -20.802 1.00 48.16 106 VAL A CA 1
ATOM 807 C C . VAL A 1 106 ? 21.428 15.884 -21.431 1.00 48.16 106 VAL A C 1
ATOM 809 O O . VAL A 1 106 ? 22.675 15.977 -21.471 1.00 48.16 106 VAL A O 1
#

Secondary structure (DSSP, 8-state):
-HHHHHHHHHHHHHHHHHHTS-TTHHHHHHHHHHHHHHHHHHHHHHHHHTT-HHHHHHHHHHHHHHHHHHHTTTTS---PPP-SHHHHHHHHHTTS-TT-SS-S--

pLDDT: mean 75.84, std 15.71, range [45.25, 96.06]